Protein AF-E8V782-F1 (afdb_monomer_lite)

pLDDT: mean 74.5, std 18.82, range [35.88, 97.31]

Foldseek 3Di:
DDDDDDDDDPPPVVVVVVVVVVVVVVVVVVVVVCVVVPVVVVPVPVDDDDDPQAFPKFDPPDPVSLVVVVVVLLVFQFWKWWQFPVRDIFIFHFPDWDDDPGQQRTWTWGQGPDDDGDIDTDRSVGTPIMGRHTDRVVVDCDPVNVVVVVVVCVVVVDPDPDDDDDDDD

Radius of gyration: 27.81 Å; chains: 1; bounding box: 71×21×95 Å

Sequence (169 aa):
MPRRFISQAPGREALREKIKMATDQQEHLKIEQLEQQNPDEQEVAAGRERENLEGWIPALATDAEIREALEKAFDYRGDVTITLKSGNVIEGYIFDRRNGSSLADSYVRIIATKGAQGKTNVAYAEIAALAFTGRDTAAGRTFEAWVKKYFEKKAAGEKNIQIEPEKLD

Organism: Terriglobus saanensis (strain ATCC BAA-1853 / DSM 23119 / SP1PR4) (NCBI:txid401053)

Structure (mmCIF, N/CA/C/O backbone):
data_AF-E8V782-F1
#
_entry.id   AF-E8V782-F1
#
loop_
_atom_site.group_PDB
_atom_site.id
_atom_site.type_symbol
_atom_site.label_atom_id
_atom_site.label_alt_id
_atom_site.label_comp_id
_atom_site.label_asym_id
_atom_site.label_entity_id
_atom_site.label_seq_id
_atom_site.pdbx_PDB_ins_code
_atom_site.Cartn_x
_atom_site.Cartn_y
_atom_site.Cartn_z
_atom_site.occupancy
_atom_site.B_iso_or_equiv
_atom_site.auth_seq_id
_atom_site.auth_comp_id
_atom_site.auth_asym_id
_atom_site.auth_atom_id
_atom_site.pdbx_PDB_model_num
ATOM 1 N N . MET A 1 1 ? 54.316 -1.667 -76.927 1.00 40.78 1 MET A N 1
ATOM 2 C CA . MET A 1 1 ? 53.975 -0.533 -76.036 1.00 40.78 1 MET A CA 1
ATOM 3 C C . MET A 1 1 ? 53.114 -1.070 -74.890 1.00 40.78 1 MET A C 1
ATOM 5 O O . MET A 1 1 ? 52.119 -1.718 -75.196 1.00 40.78 1 MET A O 1
ATOM 9 N N . PRO A 1 2 ? 53.529 -0.950 -73.614 1.00 50.34 2 PRO A N 1
ATOM 10 C CA . PRO A 1 2 ? 53.040 -1.815 -72.536 1.00 50.34 2 PRO A CA 1
ATOM 11 C C . PRO A 1 2 ? 51.778 -1.295 -71.822 1.00 50.34 2 PRO A C 1
ATOM 13 O O . PRO A 1 2 ? 51.502 -0.097 -71.784 1.00 50.34 2 PRO A O 1
ATOM 16 N N . ARG A 1 3 ? 51.022 -2.245 -71.252 1.00 49.72 3 ARG A N 1
ATOM 17 C CA . ARG A 1 3 ? 49.782 -2.065 -70.477 1.00 49.72 3 ARG A CA 1
ATOM 18 C C . ARG A 1 3 ? 50.066 -1.380 -69.131 1.00 49.72 3 ARG A C 1
ATOM 20 O O . ARG A 1 3 ? 50.964 -1.802 -68.409 1.00 49.72 3 ARG A O 1
ATOM 27 N N . ARG A 1 4 ? 49.269 -0.365 -68.770 1.00 46.22 4 ARG A N 1
ATOM 28 C CA . ARG A 1 4 ? 49.272 0.246 -67.427 1.00 46.22 4 ARG A CA 1
ATOM 29 C C . ARG A 1 4 ? 48.618 -0.704 -66.419 1.00 46.22 4 ARG A C 1
ATOM 31 O O . ARG A 1 4 ? 47.445 -1.035 -66.561 1.00 46.22 4 ARG A O 1
ATOM 38 N N . PHE A 1 5 ? 49.377 -1.100 -65.401 1.00 48.84 5 PHE A N 1
ATOM 39 C CA . PHE A 1 5 ? 48.863 -1.720 -64.181 1.00 48.84 5 PHE A CA 1
ATOM 40 C C . PHE A 1 5 ? 48.179 -0.653 -63.317 1.00 48.84 5 PHE A C 1
ATOM 42 O O . PHE A 1 5 ? 48.773 0.382 -63.015 1.00 48.84 5 PHE A O 1
ATOM 49 N N . ILE A 1 6 ? 46.930 -0.901 -62.925 1.00 50.50 6 ILE A N 1
ATOM 50 C CA . ILE A 1 6 ? 46.199 -0.084 -61.955 1.00 50.50 6 ILE A CA 1
ATOM 51 C C . ILE A 1 6 ? 46.537 -0.654 -60.573 1.00 50.50 6 ILE A C 1
ATOM 53 O O . ILE A 1 6 ? 46.134 -1.766 -60.242 1.00 50.50 6 ILE A O 1
ATOM 57 N N . SER A 1 7 ? 47.334 0.083 -59.802 1.00 47.88 7 SER A N 1
ATOM 58 C CA . SER A 1 7 ? 47.697 -0.255 -58.423 1.00 47.88 7 SER A CA 1
ATOM 59 C C . SER A 1 7 ? 46.466 -0.142 -57.514 1.00 47.88 7 SER A C 1
ATOM 61 O O . SER A 1 7 ? 45.877 0.935 -57.403 1.00 47.88 7 SER A O 1
ATOM 63 N N . GLN A 1 8 ? 46.059 -1.247 -56.881 1.00 51.19 8 GLN A N 1
ATOM 64 C CA . GLN A 1 8 ? 45.105 -1.226 -55.769 1.00 51.19 8 GLN A CA 1
ATOM 65 C C . GLN A 1 8 ? 45.751 -0.497 -54.585 1.00 51.19 8 GLN A C 1
ATOM 67 O O . GLN A 1 8 ? 46.756 -0.950 -54.045 1.00 51.19 8 GLN A O 1
ATOM 72 N N . ALA A 1 9 ? 45.178 0.634 -54.173 1.00 46.91 9 ALA A N 1
ATOM 73 C CA . ALA A 1 9 ? 45.622 1.358 -52.988 1.00 46.91 9 ALA A CA 1
ATOM 74 C C . ALA A 1 9 ? 45.154 0.626 -51.708 1.00 46.91 9 ALA A C 1
ATOM 76 O O . ALA A 1 9 ? 43.946 0.576 -51.467 1.00 46.91 9 ALA A O 1
ATOM 77 N N . PRO A 1 10 ? 46.060 0.142 -50.834 1.00 52.69 10 PRO A N 1
ATOM 78 C CA . PRO A 1 10 ? 45.702 -0.603 -49.617 1.00 52.69 10 PRO A CA 1
ATOM 79 C C . PRO A 1 10 ? 45.153 0.283 -48.475 1.00 52.69 10 PRO A C 1
ATOM 81 O O . PRO A 1 10 ? 44.949 -0.176 -47.357 1.00 52.69 10 PRO A O 1
ATOM 84 N N . GLY A 1 11 ? 44.929 1.579 -48.717 1.00 56.47 11 GLY A N 1
ATOM 85 C CA . GLY A 1 11 ? 44.711 2.560 -47.647 1.00 56.47 11 GLY A CA 1
ATOM 86 C C . GLY A 1 11 ? 43.259 2.800 -47.227 1.00 56.47 11 GLY A C 1
ATOM 87 O O . GLY A 1 11 ? 43.026 3.272 -46.119 1.00 56.47 11 GLY A O 1
ATOM 88 N N . ARG A 1 12 ? 42.266 2.515 -48.079 1.00 58.94 12 ARG A N 1
ATOM 89 C CA . ARG A 1 12 ? 40.864 2.885 -47.784 1.00 58.94 12 ARG A CA 1
ATOM 90 C C . ARG A 1 12 ? 40.179 1.926 -46.817 1.00 58.94 12 ARG A C 1
ATOM 92 O O . ARG A 1 12 ? 39.363 2.363 -46.015 1.00 58.94 12 ARG A O 1
ATOM 99 N N . GLU A 1 13 ? 40.515 0.646 -46.888 1.00 60.38 13 GLU A N 1
ATOM 100 C CA . GLU A 1 13 ? 39.942 -0.386 -46.023 1.00 60.38 13 GLU A CA 1
ATOM 101 C C . GLU A 1 13 ? 40.569 -0.340 -44.627 1.00 60.38 13 GLU A C 1
ATOM 103 O O . GLU A 1 13 ? 39.850 -0.205 -43.641 1.00 60.38 13 GLU A O 1
ATOM 108 N N . ALA A 1 14 ? 41.900 -0.232 -44.558 1.00 64.94 14 ALA A N 1
ATOM 109 C CA . ALA A 1 14 ? 42.623 -0.019 -43.306 1.00 64.94 14 ALA A CA 1
ATOM 110 C C . ALA A 1 14 ? 42.207 1.279 -42.582 1.00 64.94 14 ALA A C 1
ATOM 112 O O . ALA A 1 14 ? 42.173 1.324 -41.356 1.00 64.94 14 ALA A O 1
ATOM 113 N N . LEU A 1 15 ? 41.870 2.348 -43.316 1.00 62.97 15 LEU A N 1
ATOM 114 C CA . LEU A 1 15 ? 41.361 3.588 -42.720 1.00 62.97 15 LEU A CA 1
ATOM 115 C C . LEU A 1 15 ? 39.933 3.427 -42.176 1.00 62.97 15 LEU A C 1
ATOM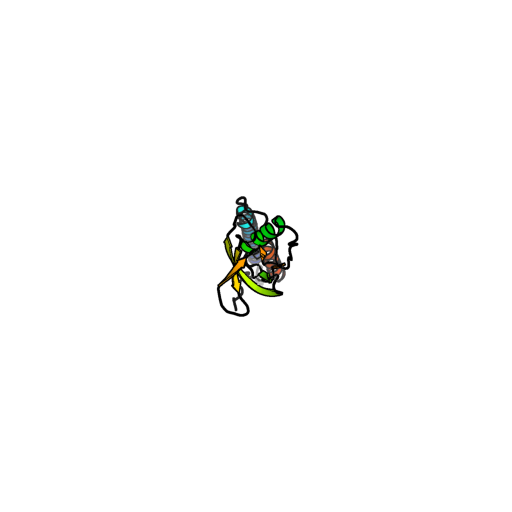 117 O O . LEU A 1 15 ? 39.637 3.937 -41.100 1.00 62.97 15 LEU A O 1
ATOM 121 N N . ARG A 1 16 ? 39.058 2.702 -42.884 1.00 66.06 16 ARG A N 1
ATOM 122 C CA . ARG A 1 16 ? 37.694 2.398 -42.414 1.00 66.06 16 ARG A CA 1
ATOM 123 C C . ARG A 1 16 ? 37.709 1.553 -41.147 1.00 66.06 16 ARG A C 1
ATOM 125 O O . ARG A 1 16 ? 36.934 1.819 -40.234 1.00 66.06 16 ARG A O 1
ATOM 132 N N . GLU A 1 17 ? 38.604 0.577 -41.084 1.00 67.19 17 GLU A N 1
ATOM 133 C CA . GLU A 1 17 ? 38.753 -0.292 -39.922 1.00 67.19 17 GLU A CA 1
ATOM 134 C C . GLU A 1 17 ? 39.321 0.467 -38.717 1.00 67.19 17 GLU A C 1
ATOM 136 O O . GLU A 1 17 ? 38.778 0.363 -37.621 1.00 67.19 17 GLU A O 1
ATOM 141 N N . LYS A 1 18 ? 40.308 1.349 -38.931 1.00 67.44 18 LYS A N 1
ATOM 142 C CA . LYS A 1 18 ? 40.817 2.256 -37.886 1.00 67.44 18 LYS A CA 1
ATOM 143 C C . LYS A 1 18 ? 39.750 3.206 -37.343 1.00 67.44 18 LYS A C 1
ATOM 145 O O . LYS A 1 18 ? 39.696 3.415 -36.137 1.00 67.44 18 LYS A O 1
ATOM 150 N N . ILE A 1 19 ? 38.901 3.766 -38.209 1.00 72.88 19 ILE A N 1
ATOM 151 C CA . ILE A 1 19 ? 37.791 4.635 -37.786 1.00 72.88 19 ILE A CA 1
ATOM 152 C C . ILE A 1 19 ? 36.781 3.834 -36.960 1.00 72.88 19 ILE A C 1
ATOM 154 O O . ILE A 1 19 ? 36.393 4.286 -35.891 1.00 72.88 19 ILE A O 1
ATOM 158 N N . LYS A 1 20 ? 36.410 2.627 -37.408 1.00 68.00 20 LYS A N 1
ATOM 159 C CA . LYS A 1 20 ? 35.483 1.755 -36.676 1.00 68.00 20 LYS A CA 1
ATOM 160 C C . LYS A 1 20 ? 36.026 1.377 -35.293 1.00 68.00 20 LYS A C 1
ATOM 162 O O . LYS A 1 20 ? 35.316 1.539 -34.311 1.00 68.00 20 LYS A O 1
ATOM 167 N N . MET A 1 21 ? 37.286 0.943 -35.210 1.00 69.06 21 MET A N 1
ATOM 168 C CA . MET A 1 21 ? 37.928 0.606 -33.933 1.00 69.06 21 MET A CA 1
ATOM 169 C C . MET A 1 21 ? 38.001 1.810 -32.987 1.00 69.06 21 MET A C 1
ATOM 171 O O . MET A 1 21 ? 37.778 1.654 -31.791 1.00 69.06 21 MET A O 1
ATOM 175 N N . ALA A 1 22 ? 38.274 3.009 -33.511 1.00 69.81 22 ALA A N 1
ATOM 176 C CA . ALA A 1 22 ? 38.286 4.229 -32.710 1.00 69.81 22 ALA A CA 1
ATOM 177 C C . ALA A 1 22 ? 36.889 4.579 -32.170 1.00 69.81 22 ALA A C 1
ATOM 179 O O . ALA A 1 22 ? 36.774 4.957 -31.009 1.00 69.81 22 ALA A O 1
ATOM 180 N N . THR A 1 23 ? 35.829 4.408 -32.969 1.00 67.50 23 THR A N 1
ATOM 181 C CA . THR A 1 23 ? 34.441 4.616 -32.525 1.00 67.50 23 THR A CA 1
ATOM 182 C C . THR A 1 23 ? 34.019 3.576 -31.486 1.00 67.50 23 THR A C 1
ATOM 184 O O . THR A 1 23 ? 33.515 3.960 -30.437 1.00 67.50 23 THR A O 1
ATOM 187 N N . ASP A 1 24 ? 34.310 2.291 -31.710 1.00 69.06 24 ASP A N 1
ATOM 188 C CA . ASP A 1 24 ? 34.006 1.213 -30.757 1.00 69.06 24 ASP A CA 1
ATOM 189 C C . ASP A 1 24 ? 34.730 1.430 -29.410 1.00 69.06 24 ASP A C 1
ATOM 191 O O . ASP A 1 24 ? 34.147 1.220 -28.345 1.00 69.06 24 ASP A O 1
ATOM 195 N N . GLN A 1 25 ? 35.986 1.898 -29.439 1.00 66.44 25 GLN A N 1
ATOM 196 C CA . GLN A 1 25 ? 36.742 2.250 -28.231 1.00 66.44 25 GLN A CA 1
ATOM 197 C C . GLN A 1 25 ? 36.185 3.493 -27.531 1.00 66.44 25 GLN A C 1
ATOM 199 O O . GLN A 1 25 ? 36.052 3.493 -26.310 1.00 66.44 25 GLN A O 1
ATOM 204 N N . GLN A 1 26 ? 35.842 4.546 -28.278 1.00 66.69 26 GLN A N 1
ATOM 205 C CA . GLN A 1 26 ? 35.231 5.752 -27.712 1.00 66.69 26 GLN A CA 1
ATOM 206 C C . GLN A 1 26 ? 33.877 5.453 -27.060 1.00 66.69 26 GLN A C 1
ATOM 208 O O . GLN A 1 26 ? 33.592 5.987 -25.991 1.00 66.69 26 GLN A O 1
ATOM 213 N N . GLU A 1 27 ? 33.061 4.592 -27.668 1.00 62.72 27 GLU A N 1
ATOM 214 C CA . GLU A 1 27 ? 31.779 4.154 -27.112 1.00 62.72 27 GLU A CA 1
ATOM 215 C C . GLU A 1 27 ? 31.960 3.285 -25.866 1.00 62.72 27 GLU A C 1
ATOM 217 O O . GLU A 1 27 ? 31.267 3.507 -24.877 1.00 62.72 27 GLU A O 1
ATOM 222 N N . HIS A 1 28 ? 32.914 2.350 -25.866 1.00 66.44 28 HIS A N 1
ATOM 223 C CA . HIS A 1 28 ? 33.215 1.529 -24.690 1.00 66.44 28 HIS A CA 1
ATOM 224 C C . HIS A 1 28 ? 33.657 2.382 -23.497 1.00 66.44 28 HIS A C 1
ATOM 226 O O . 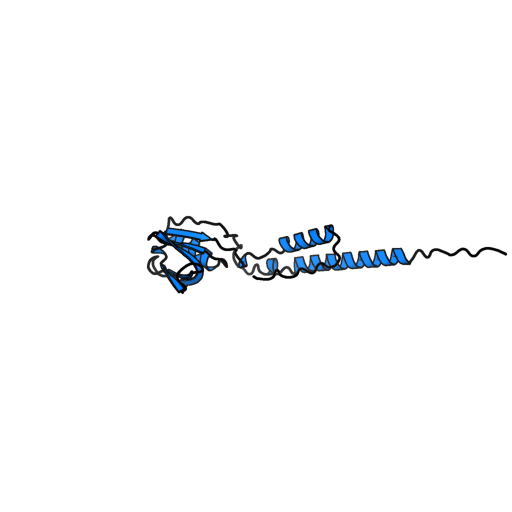HIS A 1 28 ? 33.092 2.251 -22.417 1.00 66.44 28 HIS A O 1
ATOM 232 N N . LEU A 1 29 ? 34.574 3.328 -23.716 1.00 69.44 29 LEU A N 1
ATOM 233 C CA . LEU A 1 29 ? 35.022 4.263 -22.680 1.00 69.44 29 LEU A CA 1
ATOM 234 C C . LEU A 1 29 ? 33.883 5.164 -22.189 1.00 69.44 29 LEU A C 1
ATOM 236 O O . LEU A 1 29 ? 33.825 5.508 -21.013 1.00 69.44 29 LEU A O 1
ATOM 240 N N . LYS A 1 30 ? 32.958 5.549 -23.078 1.00 65.94 30 LYS A N 1
ATOM 241 C CA . LYS A 1 30 ? 31.764 6.318 -22.711 1.00 65.94 30 LYS A CA 1
ATOM 242 C C . LYS A 1 30 ? 30.814 5.491 -21.843 1.00 65.94 30 LYS A C 1
ATOM 244 O O . LYS A 1 30 ? 30.236 6.049 -20.919 1.00 65.94 30 LYS A O 1
ATOM 249 N N . ILE A 1 31 ? 30.658 4.197 -22.127 1.00 64.00 31 ILE A N 1
ATOM 250 C CA . ILE A 1 31 ? 29.844 3.269 -21.329 1.00 64.00 31 ILE A CA 1
ATOM 251 C C . ILE A 1 31 ? 30.490 3.034 -19.965 1.00 64.00 31 ILE A C 1
ATOM 253 O O . ILE A 1 31 ? 29.802 3.209 -18.974 1.00 64.00 31 ILE A O 1
ATOM 257 N N . GLU A 1 32 ? 31.793 2.753 -19.891 1.00 64.38 32 GLU A N 1
ATOM 258 C CA . GLU A 1 32 ? 32.511 2.626 -18.611 1.00 64.38 32 GLU A CA 1
ATOM 259 C C . GLU A 1 32 ? 32.430 3.920 -17.788 1.00 64.38 32 GLU A C 1
ATOM 261 O O . GLU A 1 32 ? 32.243 3.895 -16.574 1.00 64.38 32 GLU A O 1
ATOM 266 N N . GLN A 1 33 ? 32.521 5.080 -18.447 1.00 65.75 33 GLN A N 1
ATOM 267 C CA . GLN A 1 33 ? 32.333 6.369 -17.791 1.00 65.75 33 GLN A CA 1
ATOM 268 C C . GLN A 1 33 ? 30.890 6.548 -17.290 1.00 65.75 33 GLN A C 1
ATOM 270 O O . GLN A 1 33 ? 30.703 7.113 -16.219 1.00 65.75 33 GLN A O 1
ATOM 275 N N . LEU A 1 34 ? 29.880 6.088 -18.036 1.00 59.03 34 LEU A N 1
ATOM 276 C CA . LEU A 1 34 ? 28.472 6.119 -17.621 1.00 59.03 34 LEU A CA 1
ATOM 277 C C . LEU A 1 34 ? 28.164 5.097 -16.518 1.00 59.03 34 LEU A C 1
ATOM 279 O O . LEU A 1 34 ? 27.345 5.403 -15.663 1.00 59.03 34 LEU A O 1
ATOM 283 N N . GLU A 1 35 ? 28.830 3.939 -16.498 1.00 58.50 35 GLU A N 1
ATOM 284 C CA . GLU A 1 35 ? 28.808 2.976 -15.389 1.00 58.50 35 GLU A CA 1
ATOM 285 C C . GLU A 1 35 ? 29.384 3.616 -14.122 1.00 58.50 35 GLU A C 1
ATOM 287 O O . GLU A 1 35 ? 28.731 3.631 -13.087 1.00 58.50 35 GLU A O 1
ATOM 292 N N . GLN A 1 36 ? 30.548 4.264 -14.217 1.00 57.62 36 GLN A N 1
ATOM 293 C CA . GLN A 1 36 ? 31.159 4.992 -13.094 1.00 57.62 36 GLN A CA 1
ATOM 294 C C . GLN A 1 36 ? 30.355 6.231 -12.656 1.00 57.62 36 GLN A C 1
ATOM 296 O O . GLN A 1 36 ? 30.481 6.700 -11.523 1.00 57.62 36 GLN A O 1
ATOM 301 N N . GLN A 1 37 ? 29.556 6.799 -13.562 1.00 52.97 37 GLN A N 1
ATOM 302 C CA . GLN A 1 37 ? 28.659 7.930 -13.310 1.00 52.97 37 GLN A CA 1
ATOM 303 C C . GLN A 1 37 ? 27.210 7.489 -13.095 1.00 52.97 37 GLN A C 1
ATOM 305 O O . GLN A 1 37 ? 26.323 8.342 -13.129 1.00 52.97 37 GLN A O 1
ATOM 310 N N . ASN A 1 38 ? 26.958 6.189 -12.905 1.00 54.12 38 ASN A N 1
ATOM 311 C CA . ASN A 1 38 ? 25.610 5.664 -12.805 1.00 54.12 38 ASN A CA 1
ATOM 312 C C . ASN A 1 38 ? 24.897 6.333 -11.618 1.00 54.12 38 ASN A C 1
ATOM 314 O O . ASN A 1 38 ? 25.313 6.143 -10.470 1.00 54.12 38 ASN A O 1
ATOM 318 N N . PRO A 1 39 ? 23.835 7.122 -11.863 1.00 47.97 39 PRO A N 1
ATOM 319 C CA . PRO A 1 39 ? 23.088 7.769 -10.799 1.00 47.97 39 PRO A CA 1
ATOM 320 C C . PRO A 1 39 ? 22.484 6.746 -9.841 1.00 47.97 39 PRO A C 1
ATOM 322 O O . PRO A 1 39 ? 22.356 7.065 -8.674 1.00 47.97 39 PRO A O 1
ATOM 325 N N . ASP A 1 40 ? 22.190 5.517 -10.284 1.00 47.69 40 ASP A N 1
ATOM 326 C CA . ASP A 1 40 ? 21.678 4.457 -9.405 1.00 47.69 40 ASP A CA 1
ATOM 327 C C . ASP A 1 40 ? 22.733 4.007 -8.371 1.00 47.69 40 ASP A C 1
ATOM 329 O O . ASP A 1 40 ? 22.379 3.653 -7.248 1.00 47.69 40 ASP A O 1
ATOM 333 N N . GLU A 1 41 ? 24.031 4.066 -8.708 1.00 51.22 41 GLU A N 1
ATOM 334 C CA . GLU A 1 41 ? 25.129 3.835 -7.754 1.00 51.22 41 GLU A CA 1
ATOM 335 C C . GLU A 1 41 ? 25.475 5.097 -6.952 1.00 51.22 41 GLU A C 1
ATOM 337 O O . GLU A 1 41 ? 25.892 5.006 -5.802 1.00 51.22 41 GLU A O 1
ATOM 342 N N . GLN A 1 42 ? 25.303 6.293 -7.523 1.00 43.41 42 GLN A N 1
ATOM 343 C CA . GLN A 1 42 ? 25.563 7.559 -6.823 1.00 43.41 42 GLN A CA 1
ATOM 344 C C . GLN A 1 42 ? 24.385 8.012 -5.933 1.00 43.41 42 GLN A C 1
ATOM 346 O O . GLN A 1 42 ? 24.584 8.800 -5.009 1.00 43.41 42 GLN A O 1
ATOM 351 N N . GLU A 1 43 ? 23.183 7.463 -6.136 1.00 41.28 43 GLU A N 1
ATOM 352 C CA . GLU A 1 43 ? 21.992 7.598 -5.287 1.00 41.28 43 GLU A CA 1
ATOM 353 C C . GLU A 1 43 ? 21.927 6.540 -4.165 1.00 41.28 43 GLU A C 1
ATOM 355 O O . GLU A 1 43 ? 20.869 6.348 -3.564 1.00 41.28 43 GLU A O 1
ATOM 360 N N . VAL A 1 44 ? 23.044 5.933 -3.734 1.00 40.69 44 VAL A N 1
ATOM 361 C CA . VAL A 1 44 ? 23.130 5.408 -2.349 1.00 40.69 44 VAL A CA 1
ATOM 362 C C . VAL A 1 44 ? 23.295 6.553 -1.343 1.00 40.69 44 VAL A C 1
ATOM 364 O O . VAL A 1 44 ? 24.198 6.595 -0.509 1.00 40.69 44 VAL A O 1
ATOM 367 N N . ALA A 1 45 ? 22.376 7.512 -1.389 1.00 35.88 45 ALA A N 1
ATOM 368 C CA . ALA A 1 45 ? 22.219 8.538 -0.373 1.00 35.88 45 ALA A CA 1
ATOM 369 C C . ALA A 1 45 ? 21.504 7.949 0.851 1.00 35.88 45 ALA A C 1
ATOM 371 O O . ALA A 1 45 ? 20.380 8.340 1.123 1.00 35.88 45 ALA A O 1
ATOM 372 N N . ALA A 1 46 ? 22.097 6.979 1.562 1.00 39.97 46 ALA A N 1
ATOM 373 C CA . ALA A 1 46 ? 21.541 6.385 2.794 1.00 39.97 46 ALA A CA 1
ATOM 374 C C . ALA A 1 46 ? 20.014 6.088 2.754 1.00 39.97 46 ALA A C 1
ATOM 376 O O . ALA A 1 46 ? 19.329 6.135 3.776 1.00 39.97 46 ALA A O 1
ATOM 377 N N . GLY A 1 47 ? 19.474 5.819 1.563 1.00 39.19 47 GLY A N 1
ATOM 378 C CA . GLY A 1 47 ? 18.093 5.441 1.313 1.00 39.19 47 GLY A CA 1
ATOM 379 C C . GLY A 1 47 ? 18.066 3.930 1.183 1.00 39.19 47 GLY A C 1
ATOM 380 O O . GLY A 1 47 ? 18.881 3.374 0.455 1.00 39.19 47 GLY A O 1
ATOM 381 N N . ARG A 1 48 ? 17.195 3.282 1.960 1.00 45.31 48 ARG A N 1
ATOM 382 C CA . ARG A 1 48 ? 17.037 1.822 2.071 1.00 45.31 48 ARG A CA 1
ATOM 383 C C . ARG A 1 48 ? 17.177 1.093 0.728 1.00 45.31 48 ARG A C 1
ATOM 385 O O . ARG A 1 48 ? 16.710 1.598 -0.290 1.00 45.31 48 ARG A O 1
ATOM 392 N N . GLU A 1 49 ? 17.726 -0.126 0.766 1.00 52.28 49 GLU A N 1
ATOM 393 C CA . GLU A 1 49 ? 17.618 -1.085 -0.341 1.00 52.28 49 GLU A CA 1
ATOM 394 C C . GLU A 1 49 ? 16.180 -1.097 -0.886 1.00 52.28 49 GLU A C 1
ATOM 396 O O . GLU A 1 49 ? 15.214 -1.198 -0.123 1.00 52.28 49 GLU A O 1
ATOM 401 N N . ARG A 1 50 ? 16.032 -0.928 -2.205 1.00 56.66 50 ARG A N 1
ATOM 402 C CA . ARG A 1 50 ? 14.724 -0.918 -2.868 1.00 56.66 50 ARG A CA 1
ATOM 403 C C . ARG A 1 50 ? 14.207 -2.359 -2.951 1.00 56.66 50 ARG A C 1
ATOM 405 O O . ARG A 1 50 ? 14.645 -3.128 -3.800 1.00 56.66 50 ARG A O 1
ATOM 412 N N . GLU A 1 51 ? 13.298 -2.732 -2.052 1.00 69.12 51 GLU A N 1
ATOM 413 C CA . GLU A 1 51 ? 12.600 -4.024 -2.091 1.00 69.12 51 GLU A CA 1
ATOM 414 C C . GLU A 1 51 ? 11.588 -4.044 -3.256 1.00 69.12 51 GLU A C 1
ATOM 416 O O . GLU A 1 51 ? 10.788 -3.121 -3.398 1.00 69.12 51 GLU A O 1
ATOM 421 N N . ASN A 1 52 ? 11.586 -5.095 -4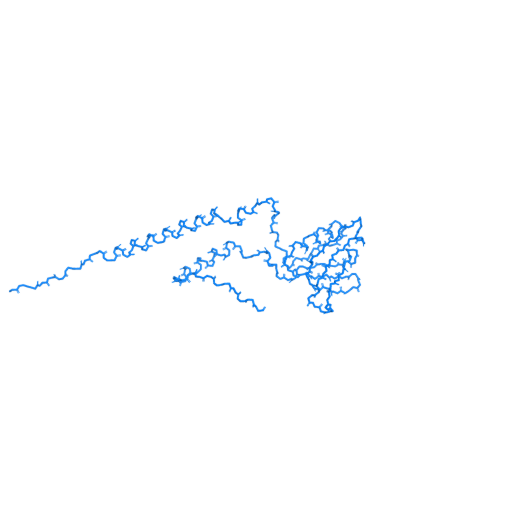.088 1.00 78.44 52 ASN A N 1
ATOM 422 C CA . ASN A 1 52 ? 10.530 -5.295 -5.086 1.00 78.44 52 ASN A CA 1
ATOM 423 C C . ASN A 1 52 ? 9.273 -5.845 -4.398 1.00 78.44 52 ASN A C 1
ATOM 425 O O . ASN A 1 52 ? 9.216 -7.031 -4.069 1.00 78.44 52 ASN A O 1
ATOM 429 N N . LEU A 1 53 ? 8.287 -4.976 -4.169 1.00 83.88 53 LEU A N 1
ATOM 430 C CA . LEU A 1 53 ? 7.064 -5.315 -3.437 1.00 83.88 53 LEU A CA 1
ATOM 431 C C . LEU A 1 53 ? 5.904 -5.739 -4.345 1.00 83.88 53 LEU A C 1
ATOM 433 O O . LEU A 1 53 ? 4.892 -6.198 -3.829 1.00 83.88 53 LEU A O 1
ATOM 437 N N . GLU A 1 54 ? 6.011 -5.612 -5.671 1.00 84.69 54 GLU A N 1
ATOM 438 C CA . GLU A 1 54 ? 4.937 -6.026 -6.584 1.00 84.69 54 GLU A CA 1
ATOM 439 C C . GLU A 1 54 ? 4.601 -7.517 -6.404 1.00 84.69 54 GLU A C 1
ATOM 441 O O . GLU A 1 54 ? 5.468 -8.390 -6.451 1.00 84.69 54 GLU A O 1
ATOM 446 N N . GLY A 1 55 ? 3.322 -7.810 -6.166 1.00 86.31 55 GLY A N 1
ATOM 447 C CA . GLY A 1 55 ? 2.808 -9.150 -5.881 1.00 86.31 55 GLY A CA 1
ATOM 448 C C . GLY A 1 55 ? 2.984 -9.619 -4.433 1.00 86.31 55 GLY A C 1
ATOM 449 O O . GLY A 1 55 ? 2.515 -10.708 -4.093 1.00 86.31 55 GLY A O 1
ATOM 450 N N . TRP A 1 56 ? 3.621 -8.834 -3.562 1.00 90.31 56 TRP A N 1
ATOM 451 C CA . TRP A 1 56 ? 3.782 -9.193 -2.156 1.00 90.31 56 TRP A CA 1
ATOM 452 C C . TRP A 1 56 ? 2.466 -9.056 -1.378 1.00 90.31 56 TRP A C 1
ATOM 454 O O . TRP A 1 56 ? 1.685 -8.121 -1.571 1.00 90.31 56 TRP A O 1
ATOM 464 N N . ILE A 1 57 ? 2.232 -10.004 -0.468 1.00 92.81 57 ILE A N 1
ATOM 465 C CA . ILE A 1 57 ? 1.097 -10.026 0.458 1.00 92.81 57 ILE A CA 1
ATOM 466 C C . ILE A 1 57 ? 1.674 -10.192 1.874 1.00 92.81 57 ILE A C 1
ATOM 468 O O . ILE A 1 57 ? 2.036 -11.312 2.248 1.00 92.81 57 ILE A O 1
ATOM 472 N N . PRO A 1 58 ? 1.835 -9.104 2.651 1.00 91.75 58 PRO A N 1
ATOM 473 C CA . PRO A 1 58 ? 2.378 -9.167 4.005 1.00 91.75 58 PRO A CA 1
ATOM 474 C C . PRO A 1 58 ? 1.484 -9.954 4.969 1.00 91.75 58 PRO A C 1
ATOM 476 O O . PRO A 1 58 ? 0.255 -9.932 4.875 1.00 91.75 58 PRO A O 1
ATOM 479 N N . ALA A 1 59 ? 2.109 -10.585 5.966 1.00 88.00 59 ALA A N 1
ATOM 480 C CA . ALA A 1 59 ? 1.398 -11.039 7.154 1.00 88.00 59 ALA A CA 1
ATOM 481 C C . ALA A 1 59 ? 0.982 -9.818 7.990 1.00 88.00 59 ALA A C 1
ATOM 483 O O . ALA A 1 59 ? 1.790 -8.927 8.225 1.00 88.00 59 ALA A O 1
ATOM 484 N N . LEU A 1 60 ? -0.275 -9.775 8.434 1.00 93.06 60 LEU A N 1
ATOM 485 C CA . LEU A 1 60 ? -0.831 -8.688 9.250 1.00 93.06 60 LEU A CA 1
ATOM 486 C C . LEU A 1 60 ? -1.308 -9.223 10.612 1.00 93.06 60 LEU A C 1
ATOM 488 O O . LEU A 1 60 ? -2.434 -8.954 11.033 1.00 93.06 60 LEU A O 1
ATOM 492 N N . ALA A 1 61 ? -0.494 -10.053 11.273 1.00 86.06 61 ALA A N 1
ATOM 493 C CA . ALA A 1 61 ? -0.886 -10.741 12.506 1.00 86.06 61 ALA A CA 1
ATOM 494 C C . ALA A 1 61 ? -0.705 -9.866 13.756 1.00 86.06 61 ALA A C 1
ATOM 496 O O . ALA A 1 61 ? -1.425 -10.036 14.743 1.00 86.06 61 ALA A O 1
ATOM 497 N N . THR A 1 62 ? 0.238 -8.927 13.716 1.00 92.12 62 THR A N 1
ATOM 498 C CA . THR A 1 62 ? 0.569 -8.035 14.827 1.00 92.12 62 THR A CA 1
ATOM 499 C C . THR A 1 62 ? 0.497 -6.562 14.439 1.00 92.12 62 THR A C 1
ATOM 501 O O . THR A 1 62 ? 0.682 -6.163 13.290 1.00 92.12 62 THR A O 1
ATOM 504 N N . ASP A 1 63 ? 0.306 -5.722 15.451 1.00 91.12 63 ASP A N 1
ATOM 505 C CA . ASP A 1 63 ? 0.338 -4.263 15.352 1.00 91.12 63 ASP A CA 1
ATOM 506 C C . ASP A 1 63 ? 1.620 -3.693 14.729 1.00 91.12 63 ASP A C 1
ATOM 508 O O . ASP A 1 63 ? 1.590 -2.610 14.136 1.00 91.12 63 ASP A O 1
ATOM 512 N N . ALA A 1 64 ? 2.750 -4.379 14.915 1.00 91.19 64 ALA A N 1
ATOM 513 C CA . ALA A 1 64 ? 4.035 -3.980 14.357 1.00 91.19 64 ALA A CA 1
ATOM 514 C C . ALA A 1 64 ? 4.096 -4.287 12.856 1.00 91.19 64 ALA A C 1
ATOM 516 O O . ALA A 1 64 ? 4.428 -3.400 12.073 1.00 91.19 64 ALA A O 1
ATOM 517 N N . GLU A 1 65 ? 3.688 -5.494 12.458 1.00 92.06 65 GLU A N 1
ATOM 518 C CA . GLU A 1 65 ? 3.643 -5.910 11.051 1.00 92.06 65 GLU A CA 1
ATOM 519 C C . GLU A 1 65 ? 2.671 -5.052 10.237 1.00 92.06 65 GLU A C 1
ATOM 521 O O . GLU A 1 65 ? 3.000 -4.639 9.129 1.00 92.06 65 GLU A O 1
ATOM 526 N N . ILE A 1 66 ? 1.506 -4.703 10.801 1.00 94.00 66 ILE A N 1
ATOM 527 C CA . ILE A 1 66 ? 0.545 -3.803 10.143 1.00 94.00 66 ILE A CA 1
ATOM 528 C C . ILE A 1 66 ? 1.186 -2.448 9.840 1.00 94.00 66 ILE A C 1
ATOM 530 O O . ILE A 1 66 ? 1.050 -1.928 8.732 1.00 94.00 66 ILE A O 1
ATOM 534 N N . ARG A 1 67 ? 1.898 -1.872 10.814 1.00 94.06 67 ARG A N 1
ATOM 535 C CA . ARG A 1 67 ? 2.575 -0.584 10.630 1.00 94.06 67 ARG A CA 1
ATOM 536 C C . ARG A 1 67 ? 3.690 -0.685 9.603 1.00 94.06 67 ARG A C 1
ATOM 538 O O . ARG A 1 67 ? 3.771 0.182 8.746 1.00 94.06 67 ARG A O 1
ATOM 545 N N . GLU A 1 68 ? 4.517 -1.724 9.666 1.00 92.81 68 GLU A N 1
ATOM 546 C CA . GLU A 1 68 ? 5.606 -1.923 8.705 1.00 92.81 68 GLU A CA 1
ATOM 547 C C . GLU A 1 68 ? 5.076 -2.069 7.274 1.00 92.81 68 GLU A C 1
ATOM 549 O O . GLU A 1 68 ? 5.553 -1.398 6.358 1.00 92.81 68 GLU A O 1
ATOM 554 N N . ALA A 1 69 ? 4.056 -2.906 7.091 1.00 93.88 69 ALA A N 1
ATOM 555 C CA . ALA A 1 69 ? 3.445 -3.157 5.797 1.00 93.88 69 ALA A CA 1
ATOM 556 C C . ALA A 1 69 ? 2.833 -1.886 5.189 1.00 93.88 69 ALA A C 1
ATOM 558 O O . ALA A 1 69 ? 3.008 -1.630 3.999 1.00 93.88 69 ALA A O 1
ATOM 559 N N . LEU A 1 70 ? 2.155 -1.062 5.995 1.00 94.19 70 LEU A N 1
ATOM 560 C CA . LEU A 1 70 ? 1.570 0.202 5.533 1.00 94.19 70 LEU A CA 1
ATOM 561 C C . LEU A 1 70 ? 2.616 1.288 5.288 1.00 94.19 70 LEU A C 1
ATOM 563 O O . LEU A 1 70 ? 2.448 2.112 4.389 1.00 94.19 70 LEU A O 1
ATOM 567 N N . GLU A 1 71 ? 3.725 1.247 6.019 1.00 92.69 71 GLU A N 1
ATOM 568 C CA . GLU A 1 71 ? 4.865 2.115 5.757 1.00 92.69 71 GLU A CA 1
ATOM 569 C C . GLU A 1 71 ? 5.472 1.801 4.389 1.00 92.69 71 GLU A C 1
ATOM 571 O O . GLU A 1 71 ? 5.690 2.723 3.604 1.00 92.69 71 GLU A O 1
ATOM 576 N N . LYS A 1 72 ? 5.642 0.512 4.070 1.00 92.56 72 LYS A N 1
ATOM 577 C CA . LYS A 1 72 ? 6.057 0.040 2.742 1.00 92.56 72 LYS A CA 1
ATOM 578 C C . LYS A 1 72 ? 5.033 0.392 1.657 1.00 92.56 72 LYS A C 1
ATOM 580 O O . LYS A 1 72 ? 5.410 0.839 0.580 1.00 92.56 72 LYS A O 1
ATOM 585 N N . ALA A 1 73 ? 3.740 0.255 1.946 1.00 93.00 73 ALA A N 1
ATOM 586 C CA . ALA A 1 73 ? 2.661 0.586 1.012 1.00 93.00 73 ALA A CA 1
ATOM 587 C C . ALA A 1 73 ? 2.573 2.079 0.673 1.00 93.00 73 ALA A C 1
ATOM 589 O O . ALA A 1 73 ? 2.135 2.431 -0.415 1.00 93.00 73 ALA A O 1
ATOM 590 N N . PHE A 1 74 ? 2.988 2.960 1.584 1.00 92.00 74 PHE A N 1
ATOM 591 C CA . PHE A 1 74 ? 3.069 4.395 1.314 1.00 92.00 74 PHE A CA 1
ATOM 592 C C . PHE A 1 74 ? 4.238 4.754 0.383 1.00 92.00 74 PHE A C 1
ATOM 594 O O . PHE A 1 74 ? 4.104 5.641 -0.459 1.00 92.00 74 PHE A O 1
ATOM 601 N N . ASP A 1 75 ? 5.377 4.072 0.527 1.00 88.38 75 ASP A N 1
ATOM 602 C CA . ASP A 1 75 ? 6.549 4.297 -0.328 1.00 88.38 75 ASP A CA 1
ATOM 603 C C . ASP A 1 75 ? 6.371 3.679 -1.731 1.00 88.38 75 ASP A C 1
ATOM 605 O O . ASP A 1 75 ? 7.007 4.112 -2.695 1.00 88.38 75 ASP A O 1
ATOM 609 N N . TYR A 1 76 ? 5.454 2.719 -1.858 1.00 89.50 76 TYR A N 1
ATOM 610 C CA . TYR A 1 76 ? 5.103 2.042 -3.099 1.00 89.50 76 TYR A CA 1
ATOM 611 C C . TYR A 1 76 ? 4.454 2.978 -4.128 1.00 89.50 76 TYR A C 1
ATOM 613 O O . TYR A 1 76 ? 3.467 3.662 -3.846 1.00 89.50 76 TYR A O 1
ATOM 621 N N . ARG A 1 77 ? 4.975 2.999 -5.362 1.00 87.56 77 ARG A N 1
ATOM 622 C CA . ARG A 1 77 ? 4.443 3.832 -6.460 1.00 87.56 77 ARG A CA 1
ATOM 623 C C . ARG A 1 77 ? 3.643 3.006 -7.463 1.00 87.56 77 ARG A C 1
ATOM 625 O O . ARG A 1 77 ? 3.786 3.173 -8.678 1.00 87.56 77 ARG A O 1
ATOM 632 N N . GLY A 1 78 ? 2.794 2.139 -6.924 1.00 89.94 78 GLY A N 1
ATOM 633 C CA . GLY A 1 78 ? 1.772 1.376 -7.631 1.00 89.94 78 GLY A CA 1
ATOM 634 C C . GLY A 1 78 ? 0.475 1.312 -6.819 1.00 89.94 78 GLY A C 1
ATOM 635 O O . GLY A 1 78 ? 0.404 1.802 -5.691 1.00 89.94 78 GLY A O 1
ATOM 636 N N . ASP A 1 79 ? -0.559 0.703 -7.395 1.00 93.81 79 ASP A N 1
ATOM 637 C CA . ASP A 1 79 ? -1.815 0.459 -6.684 1.00 93.81 79 ASP A CA 1
ATOM 638 C C . ASP A 1 79 ? -1.664 -0.662 -5.654 1.00 93.81 79 ASP A C 1
ATOM 640 O O . ASP A 1 79 ? -1.027 -1.691 -5.898 1.00 93.81 79 ASP A O 1
ATOM 644 N N . VAL A 1 80 ? -2.325 -0.496 -4.517 1.00 95.25 80 VAL A N 1
ATOM 645 C CA . VAL A 1 80 ? -2.485 -1.543 -3.513 1.00 95.25 80 VAL A CA 1
ATOM 646 C C . VAL A 1 80 ? -3.938 -1.987 -3.450 1.00 95.25 80 VAL A C 1
ATOM 648 O O . VAL A 1 80 ? -4.861 -1.225 -3.742 1.00 95.25 80 VAL A O 1
ATOM 651 N N . THR A 1 81 ? -4.148 -3.223 -3.023 1.00 95.75 81 THR A N 1
ATOM 652 C CA . THR A 1 81 ? -5.462 -3.767 -2.699 1.00 95.75 81 THR A CA 1
ATOM 653 C C . THR A 1 81 ? -5.564 -3.940 -1.191 1.00 95.75 81 THR A C 1
ATOM 655 O O . THR A 1 81 ? -4.804 -4.701 -0.592 1.00 95.75 81 THR A O 1
ATOM 658 N N . ILE A 1 82 ? -6.511 -3.241 -0.572 1.00 95.62 82 ILE A N 1
ATOM 659 C CA . ILE A 1 82 ? -6.832 -3.342 0.851 1.00 95.62 82 ILE A CA 1
ATOM 660 C C . ILE A 1 82 ? -8.163 -4.065 1.011 1.00 95.62 82 ILE A C 1
ATOM 662 O O . ILE A 1 82 ? -9.187 -3.622 0.494 1.00 95.62 82 ILE A O 1
ATOM 666 N N . THR A 1 83 ? -8.168 -5.133 1.800 1.00 96.06 83 THR A N 1
ATOM 667 C CA . THR A 1 83 ? -9.396 -5.781 2.267 1.00 96.06 83 THR A CA 1
ATOM 668 C C . THR A 1 83 ? -9.682 -5.315 3.683 1.00 96.06 83 THR A C 1
ATOM 670 O O . THR A 1 83 ? -8.854 -5.480 4.580 1.00 96.06 83 THR A O 1
ATOM 673 N N . LEU A 1 84 ? -10.864 -4.749 3.899 1.00 95.94 84 LEU A N 1
ATOM 674 C CA . LEU A 1 84 ? -11.344 -4.345 5.213 1.00 95.94 84 LEU A CA 1
ATOM 675 C C . LEU A 1 84 ? -11.913 -5.542 5.979 1.00 95.94 84 LEU A C 1
ATOM 677 O O . LEU A 1 84 ? -12.416 -6.499 5.393 1.00 95.94 84 LEU A O 1
ATOM 681 N N . LYS A 1 85 ? -11.930 -5.456 7.308 1.00 95.88 85 LYS A N 1
ATOM 682 C CA . LYS A 1 85 ? -12.572 -6.432 8.207 1.00 95.88 85 LYS A CA 1
ATOM 683 C C . LYS A 1 85 ? -14.074 -6.572 7.963 1.00 95.88 85 LYS A C 1
ATOM 685 O O . LYS A 1 85 ? -14.645 -7.605 8.291 1.00 95.88 85 LYS A O 1
ATOM 690 N N . SER A 1 86 ? -14.706 -5.561 7.366 1.00 94.75 86 SER A N 1
ATOM 691 C CA . SER A 1 86 ? -16.094 -5.636 6.897 1.00 94.75 86 SER A CA 1
ATOM 692 C C . SER A 1 86 ? -16.275 -6.511 5.649 1.00 94.75 86 SER A C 1
ATOM 694 O O . SER A 1 86 ? -17.408 -6.803 5.281 1.00 94.75 86 SER A O 1
ATOM 696 N N . GLY A 1 87 ? -15.185 -6.915 4.988 1.00 93.88 87 GLY A N 1
ATOM 697 C CA . GLY A 1 87 ? -15.180 -7.637 3.715 1.00 93.88 87 GLY A CA 1
ATOM 698 C C . GLY A 1 87 ? -15.098 -6.732 2.482 1.00 93.88 87 GLY A C 1
ATOM 699 O O . GLY A 1 87 ? -14.912 -7.233 1.376 1.00 93.88 87 GLY A O 1
ATOM 700 N N . ASN A 1 88 ? -15.200 -5.410 2.647 1.00 93.06 88 ASN A N 1
ATOM 701 C CA . ASN A 1 88 ? -15.048 -4.470 1.538 1.00 93.06 88 ASN A CA 1
ATOM 702 C C . ASN A 1 88 ? -13.611 -4.484 1.009 1.00 93.06 88 ASN A C 1
ATOM 704 O O . ASN A 1 88 ? -12.664 -4.455 1.792 1.00 93.06 88 ASN A O 1
ATOM 708 N N . VAL A 1 89 ? -13.459 -4.461 -0.312 1.00 94.19 89 VAL A N 1
ATOM 709 C CA . VAL A 1 89 ? -12.155 -4.398 -0.979 1.00 94.19 89 VAL A CA 1
ATOM 710 C C . VAL A 1 89 ? -12.001 -3.043 -1.650 1.00 94.19 89 VAL A C 1
ATOM 712 O O . VAL A 1 89 ? -12.905 -2.584 -2.349 1.00 94.19 89 VAL A O 1
ATOM 715 N N . ILE A 1 90 ? -10.859 -2.406 -1.421 1.00 93.81 90 ILE A N 1
ATOM 716 C CA . ILE A 1 90 ? -10.500 -1.111 -1.985 1.00 93.81 90 ILE A CA 1
ATOM 717 C C . ILE A 1 90 ? -9.188 -1.288 -2.737 1.00 93.81 90 ILE A C 1
ATOM 719 O O . ILE A 1 90 ? -8.168 -1.618 -2.141 1.00 93.81 90 ILE A O 1
ATOM 723 N N . GLU A 1 91 ? -9.222 -1.052 -4.041 1.00 94.19 91 GLU A N 1
ATOM 724 C CA . GLU A 1 91 ? -8.032 -1.007 -4.887 1.00 94.19 91 GLU A CA 1
ATOM 725 C C . GLU A 1 91 ? -7.710 0.451 -5.204 1.00 94.19 91 GLU A C 1
ATOM 727 O O . GLU A 1 91 ? -8.608 1.215 -5.580 1.00 94.19 91 GLU A O 1
ATOM 732 N N . GLY A 1 92 ? -6.451 0.846 -5.029 1.00 93.38 92 GLY A N 1
ATOM 733 C CA . GLY A 1 92 ? -5.982 2.150 -5.474 1.00 93.38 92 GLY A CA 1
ATOM 734 C C . GLY A 1 92 ? -4.689 2.624 -4.829 1.00 93.38 92 GLY A C 1
ATOM 735 O O . GLY A 1 92 ? -3.943 1.857 -4.223 1.00 93.38 92 GLY A O 1
ATOM 736 N N . TYR A 1 93 ? -4.442 3.922 -4.960 1.00 93.62 93 TYR A N 1
ATOM 737 C CA . TYR A 1 93 ? -3.171 4.540 -4.604 1.00 93.62 93 TYR A CA 1
ATOM 738 C C . TYR A 1 93 ? -3.224 5.211 -3.228 1.00 93.62 93 TYR A C 1
ATOM 740 O O . TYR A 1 93 ? -4.096 6.052 -2.968 1.00 93.62 93 TYR A O 1
ATOM 748 N N . ILE A 1 94 ? -2.268 4.872 -2.356 1.00 95.12 94 ILE A N 1
ATOM 749 C CA . ILE A 1 94 ? -2.065 5.549 -1.070 1.00 95.12 94 ILE A CA 1
ATOM 750 C C . ILE A 1 94 ? -1.255 6.822 -1.316 1.00 95.12 94 ILE A C 1
ATOM 752 O O . ILE A 1 94 ? -0.119 6.764 -1.772 1.00 95.12 94 ILE A O 1
ATOM 756 N N . PHE A 1 95 ? -1.824 7.977 -0.972 1.00 93.50 95 PHE A N 1
ATOM 757 C CA . PHE A 1 95 ? -1.172 9.278 -1.193 1.00 93.50 95 PHE A CA 1
ATOM 758 C C . PHE A 1 95 ? -0.824 10.026 0.101 1.00 93.50 95 PHE A C 1
ATOM 760 O O . PHE A 1 95 ? -0.149 11.052 0.058 1.00 93.50 95 PHE A O 1
ATOM 767 N N . ASP A 1 96 ? -1.329 9.568 1.246 1.00 95.00 96 ASP A N 1
ATOM 768 C CA . ASP A 1 96 ? -1.131 10.194 2.555 1.00 95.00 96 ASP A CA 1
ATOM 769 C C . ASP A 1 96 ? -1.303 9.135 3.653 1.00 95.00 96 ASP A C 1
ATOM 771 O O . ASP A 1 96 ? -2.082 8.186 3.500 1.00 95.00 96 ASP A O 1
ATOM 775 N N . ARG A 1 97 ? -0.603 9.310 4.772 1.00 95.06 97 ARG A N 1
ATOM 776 C CA . ARG A 1 97 ? -0.731 8.467 5.962 1.00 95.06 97 ARG A CA 1
ATOM 777 C C . ARG A 1 97 ? -0.634 9.310 7.221 1.00 95.06 97 ARG A C 1
ATOM 779 O O . ARG A 1 97 ? 0.146 10.257 7.306 1.00 95.06 97 ARG A O 1
ATOM 786 N N . ARG A 1 98 ? -1.390 8.919 8.239 1.00 95.62 98 ARG A N 1
ATOM 787 C CA . ARG A 1 98 ? -1.305 9.502 9.573 1.00 95.62 98 ARG A CA 1
ATOM 788 C C . ARG A 1 98 ? -1.042 8.407 10.587 1.00 95.62 98 ARG A C 1
ATOM 790 O O . ARG A 1 98 ? -1.832 7.478 10.708 1.00 95.62 98 ARG A O 1
ATOM 797 N N . ASN A 1 99 ? 0.031 8.583 11.349 1.00 93.62 99 ASN A N 1
ATOM 798 C CA . ASN A 1 99 ? 0.367 7.726 12.476 1.00 93.62 99 ASN A CA 1
ATOM 799 C C . ASN A 1 99 ? -0.167 8.347 13.774 1.00 93.62 99 ASN A C 1
ATOM 801 O O . ASN A 1 99 ? 0.145 9.497 14.093 1.00 93.62 99 ASN A O 1
ATOM 805 N N . GLY A 1 100 ? -0.988 7.590 14.498 1.00 93.25 100 GLY A N 1
ATOM 806 C CA . GLY A 1 100 ? -1.483 7.914 15.833 1.00 93.25 100 GLY A CA 1
ATOM 807 C C . GLY A 1 100 ? -0.903 6.998 16.917 1.00 93.25 100 GLY A C 1
ATOM 808 O O . GLY A 1 100 ? -0.036 6.160 16.665 1.00 93.25 100 GLY A O 1
ATOM 809 N N . SER A 1 101 ? -1.403 7.153 18.145 1.00 93.25 101 SER A N 1
ATOM 810 C CA . SER A 1 101 ? -1.018 6.347 19.315 1.00 93.25 101 SER A CA 1
ATOM 811 C C . SER A 1 101 ? -1.469 4.887 19.233 1.00 93.25 101 SER A C 1
ATOM 813 O O . SER A 1 101 ? -0.855 4.016 19.844 1.00 93.25 101 SER A O 1
ATOM 815 N N . SER A 1 102 ? -2.527 4.606 18.472 1.00 94.44 102 SER A N 1
ATOM 816 C CA . SER A 1 102 ? -3.108 3.275 18.290 1.00 94.44 102 SER A CA 1
ATOM 817 C C . SER A 1 102 ? -3.435 3.015 16.816 1.00 94.44 102 SER A C 1
ATOM 819 O O . SER A 1 102 ? -3.456 3.946 16.014 1.00 94.44 102 SER A O 1
ATOM 821 N N . LEU A 1 103 ? -3.732 1.764 16.444 1.00 93.31 103 LEU A N 1
ATOM 822 C CA . LEU A 1 103 ? -4.186 1.450 15.081 1.00 93.31 103 LEU A CA 1
ATOM 823 C C . LEU A 1 103 ? -5.540 2.088 14.730 1.00 93.31 103 LEU A C 1
ATOM 825 O O . LEU A 1 103 ? -5.835 2.267 13.553 1.00 93.31 103 LEU A O 1
ATOM 829 N N . ALA A 1 104 ? -6.368 2.412 15.725 1.00 94.31 104 ALA A N 1
ATOM 830 C CA . ALA A 1 104 ? -7.636 3.105 15.501 1.00 94.31 104 ALA A CA 1
ATOM 831 C C . ALA A 1 104 ? -7.425 4.599 15.199 1.00 94.31 104 ALA A C 1
ATOM 833 O O . ALA A 1 104 ? -8.204 5.192 14.459 1.00 94.31 104 ALA A O 1
ATOM 834 N N . ASP A 1 105 ? -6.345 5.184 15.728 1.00 94.69 105 ASP A N 1
ATOM 835 C CA . ASP A 1 105 ? -5.971 6.585 15.498 1.00 94.69 105 ASP A CA 1
ATOM 836 C C . ASP A 1 105 ? -5.079 6.769 14.256 1.00 94.69 105 ASP A C 1
ATOM 838 O O . ASP A 1 105 ? -4.847 7.899 13.818 1.00 94.69 105 ASP A O 1
ATOM 842 N N . SER A 1 106 ? -4.559 5.669 13.702 1.00 96.94 106 SER A N 1
ATOM 843 C CA . SER A 1 106 ? -3.766 5.649 12.473 1.00 96.94 106 SER A CA 1
ATOM 844 C C . SER A 1 106 ? -4.632 5.336 11.259 1.00 96.94 106 SER A C 1
ATOM 846 O O . SER A 1 106 ? -5.480 4.445 11.303 1.00 96.94 106 SER A O 1
ATOM 848 N N . TYR A 1 107 ? -4.395 6.023 10.144 1.00 97.31 107 TYR A N 1
ATOM 849 C CA . TYR A 1 107 ? -5.098 5.758 8.889 1.00 97.31 107 TYR A CA 1
ATOM 850 C C . TYR A 1 107 ? -4.245 6.087 7.666 1.00 97.31 107 TYR A C 1
ATOM 852 O O . TYR A 1 107 ? -3.405 6.989 7.696 1.00 97.31 107 TYR A O 1
ATOM 860 N N . VAL A 1 108 ? -4.508 5.387 6.565 1.00 97.25 108 VAL A N 1
ATOM 861 C CA . VAL A 1 108 ? -4.039 5.774 5.229 1.00 97.25 108 VAL A CA 1
ATOM 862 C C . VAL A 1 108 ? -5.152 6.493 4.484 1.00 97.25 108 VAL A C 1
ATOM 864 O O . VAL A 1 108 ? -6.336 6.284 4.762 1.00 97.25 108 VAL A O 1
ATOM 867 N N . ARG A 1 109 ? -4.789 7.347 3.529 1.00 96.56 109 ARG A N 1
ATOM 868 C CA . ARG A 1 109 ? -5.737 7.901 2.565 1.00 96.56 109 ARG A CA 1
ATOM 869 C C . ARG A 1 109 ? -5.487 7.300 1.197 1.00 96.56 109 ARG A C 1
ATOM 871 O O . ARG A 1 109 ? -4.379 7.394 0.671 1.00 96.56 109 ARG A O 1
ATOM 878 N N . ILE A 1 110 ? -6.543 6.732 0.632 1.00 95.25 110 ILE A N 1
ATOM 879 C CA . ILE A 1 110 ? -6.539 6.101 -0.682 1.00 95.25 110 ILE A CA 1
ATOM 880 C C . ILE A 1 110 ? -7.378 6.908 -1.663 1.00 95.25 110 ILE A C 1
ATOM 882 O O . ILE A 1 110 ? -8.450 7.411 -1.316 1.00 95.25 110 ILE A O 1
ATOM 886 N N . ILE A 1 111 ? -6.890 7.010 -2.896 1.00 93.56 111 ILE A N 1
ATOM 887 C CA . ILE A 1 111 ? -7.708 7.326 -4.068 1.00 93.56 111 ILE A CA 1
ATOM 888 C C . ILE A 1 111 ? -8.049 5.991 -4.723 1.00 93.56 111 ILE A C 1
ATOM 890 O O . ILE A 1 111 ? -7.158 5.320 -5.240 1.00 93.56 111 ILE A O 1
ATOM 894 N N . ALA A 1 112 ? -9.319 5.596 -4.663 1.00 92.25 112 ALA A N 1
ATOM 895 C CA . ALA A 1 112 ? -9.757 4.331 -5.240 1.00 92.25 112 ALA A CA 1
ATOM 896 C C . ALA A 1 112 ? -9.683 4.390 -6.774 1.00 92.25 112 ALA A C 1
ATOM 898 O O . ALA A 1 112 ? -10.197 5.330 -7.385 1.00 92.25 112 ALA A O 1
ATOM 899 N N . THR A 1 113 ? -9.077 3.382 -7.398 1.00 88.56 113 THR A N 1
ATOM 900 C CA . THR A 1 113 ? -9.011 3.257 -8.865 1.00 88.56 113 THR A CA 1
ATOM 901 C C . THR A 1 113 ? -10.223 2.528 -9.432 1.00 88.56 113 THR A C 1
ATOM 903 O O . THR A 1 113 ? -10.576 2.713 -10.597 1.00 88.56 113 THR A O 1
ATOM 906 N N . LYS A 1 114 ? -10.925 1.754 -8.596 1.00 81.06 114 LYS A N 1
ATOM 907 C CA . LYS A 1 114 ? -12.168 1.059 -8.949 1.00 81.06 114 LYS A CA 1
ATOM 908 C C . LYS A 1 114 ? -13.293 1.410 -7.976 1.00 81.06 114 LYS A C 1
ATOM 910 O O . LYS A 1 114 ? -13.088 1.502 -6.770 1.00 81.06 114 LYS A O 1
ATOM 915 N N . GLY A 1 115 ? -14.507 1.559 -8.508 1.00 70.44 115 GLY A N 1
ATOM 916 C CA . GLY A 1 115 ? -15.714 1.827 -7.720 1.00 70.44 115 GLY A CA 1
ATOM 917 C C . GLY A 1 115 ? -16.010 3.315 -7.511 1.00 70.44 115 GLY A C 1
ATOM 918 O O . GLY A 1 115 ? -15.807 4.133 -8.413 1.00 70.44 115 GLY A O 1
ATOM 919 N N . ALA A 1 116 ? -16.570 3.649 -6.342 1.00 61.62 116 ALA A N 1
ATOM 920 C CA . ALA A 1 116 ? -16.998 5.006 -6.013 1.00 61.62 116 ALA A CA 1
ATOM 921 C C . ALA A 1 116 ? -15.805 5.972 -6.055 1.00 61.62 116 ALA A C 1
ATOM 923 O O . ALA A 1 116 ? -14.847 5.840 -5.299 1.00 61.62 116 ALA A O 1
ATOM 924 N N . GLN A 1 117 ? -15.881 6.941 -6.966 1.00 67.00 117 GLN A N 1
ATOM 925 C CA . GLN A 1 117 ? -14.823 7.914 -7.204 1.00 67.00 117 GLN A CA 1
ATOM 926 C C . GLN A 1 117 ? -14.663 8.822 -5.979 1.00 67.00 117 GLN A C 1
ATOM 928 O O . GLN A 1 117 ? -15.602 9.525 -5.598 1.00 67.00 117 GLN A O 1
ATOM 933 N N . GLY A 1 118 ? -13.485 8.818 -5.353 1.00 79.69 118 GLY A N 1
ATOM 934 C CA . GLY A 1 118 ? -13.225 9.670 -4.197 1.00 79.69 118 GLY A CA 1
ATOM 935 C C . GLY A 1 118 ? -11.978 9.305 -3.399 1.00 79.69 118 GLY A C 1
ATOM 936 O O . GLY A 1 118 ? -11.359 8.261 -3.591 1.00 79.69 118 GLY A O 1
ATOM 937 N N . LYS A 1 119 ? -11.619 10.212 -2.485 1.00 90.94 119 LYS A N 1
ATOM 938 C CA . LYS A 1 119 ? -10.611 9.978 -1.447 1.00 90.94 119 LYS A CA 1
ATOM 939 C C . LYS A 1 119 ? -11.289 9.327 -0.247 1.00 90.94 119 LYS A C 1
ATOM 941 O O . LYS A 1 119 ? -12.294 9.851 0.236 1.00 90.94 119 LYS A O 1
ATOM 946 N N . THR A 1 120 ? -10.712 8.255 0.275 1.00 92.31 120 THR A N 1
ATOM 947 C CA . THR A 1 120 ? -11.230 7.553 1.455 1.00 92.31 120 THR A CA 1
ATOM 948 C 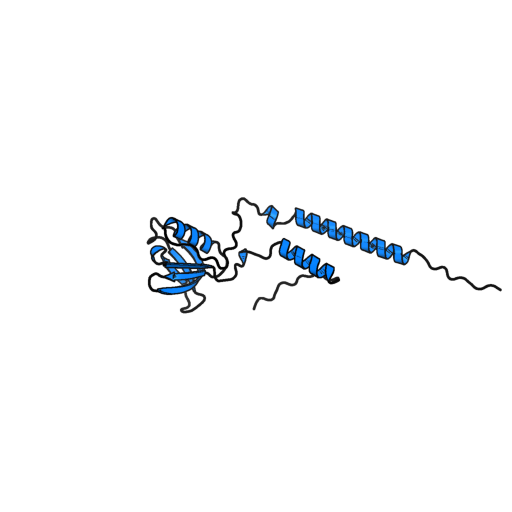C . THR A 1 120 ? -10.124 7.388 2.486 1.00 92.31 120 THR A C 1
ATOM 950 O O . THR A 1 120 ? -8.989 7.066 2.141 1.00 92.31 120 THR A O 1
ATOM 953 N N . ASN A 1 121 ? -10.454 7.620 3.757 1.00 95.44 121 ASN A N 1
ATOM 954 C CA . ASN A 1 121 ? -9.565 7.289 4.864 1.00 95.44 121 ASN A CA 1
ATOM 955 C C . ASN A 1 121 ? -9.850 5.847 5.290 1.00 95.44 121 ASN A C 1
ATOM 957 O O . ASN A 1 121 ? -11.011 5.496 5.489 1.00 95.44 121 ASN A O 1
ATOM 961 N N . VAL A 1 122 ? -8.805 5.048 5.467 1.00 95.56 122 VAL A N 1
ATOM 962 C CA . VAL A 1 122 ? -8.898 3.672 5.957 1.00 95.56 122 VAL A CA 1
ATOM 963 C C . VAL A 1 122 ? -8.079 3.565 7.234 1.00 95.56 122 VAL A C 1
ATOM 965 O O . VAL A 1 122 ? -6.858 3.735 7.202 1.00 95.56 122 VAL A O 1
ATOM 968 N N . ALA A 1 123 ? -8.747 3.318 8.360 1.00 97.00 123 ALA A N 1
ATOM 969 C CA . ALA A 1 123 ? -8.074 3.136 9.641 1.00 97.00 123 ALA A CA 1
ATOM 970 C C . ALA A 1 123 ? -7.271 1.831 9.646 1.00 97.00 123 ALA A C 1
ATOM 972 O O . ALA A 1 123 ? -7.737 0.812 9.135 1.00 97.00 123 ALA A O 1
ATOM 973 N N . TYR A 1 124 ? -6.090 1.826 10.269 1.00 97.06 124 TYR A N 1
ATOM 974 C CA . TYR A 1 124 ? -5.237 0.630 10.296 1.00 97.06 124 TYR A CA 1
ATOM 975 C C . TYR A 1 124 ? -5.963 -0.524 11.002 1.00 97.06 124 TYR A C 1
ATOM 977 O O . TYR A 1 124 ? -5.874 -1.676 10.588 1.00 97.06 124 TYR A O 1
ATOM 985 N N . ALA A 1 125 ? -6.753 -0.202 12.031 1.00 96.56 125 ALA A N 1
ATOM 986 C CA . ALA A 1 125 ? -7.561 -1.164 12.771 1.00 96.56 125 ALA A CA 1
ATOM 987 C C . ALA A 1 125 ? -8.649 -1.855 11.929 1.00 96.56 125 ALA A C 1
ATOM 989 O O . ALA A 1 125 ? -9.122 -2.920 12.333 1.00 96.56 125 ALA A O 1
ATOM 990 N N . GLU A 1 126 ? -9.052 -1.291 10.790 1.00 96.19 126 GLU A N 1
ATOM 991 C CA . GLU A 1 126 ? -10.067 -1.871 9.903 1.00 96.19 126 GLU A CA 1
ATOM 992 C C . GLU A 1 126 ? -9.470 -2.767 8.819 1.00 96.19 126 GLU A C 1
ATOM 994 O O . GLU A 1 126 ? -10.218 -3.474 8.150 1.00 96.19 126 GLU A O 1
ATOM 999 N N . ILE A 1 127 ? -8.149 -2.779 8.648 1.00 96.12 127 ILE A N 1
ATOM 1000 C CA . ILE A 1 127 ? -7.486 -3.551 7.599 1.00 96.12 127 ILE A CA 1
ATOM 1001 C C . ILE A 1 127 ? -7.393 -5.018 8.028 1.00 96.12 127 ILE A C 1
ATOM 1003 O O . ILE A 1 127 ? -6.937 -5.340 9.125 1.00 96.12 127 ILE A O 1
ATOM 1007 N N . ALA A 1 128 ? -7.866 -5.908 7.158 1.00 95.62 128 ALA A N 1
ATOM 1008 C CA . ALA A 1 128 ? -7.777 -7.358 7.306 1.00 95.62 128 ALA A CA 1
ATOM 1009 C C . ALA A 1 128 ? -6.704 -7.965 6.393 1.00 95.62 128 ALA A C 1
ATOM 1011 O O . ALA A 1 128 ? -6.052 -8.928 6.783 1.00 95.62 128 ALA A O 1
ATOM 1012 N N . ALA A 1 129 ? -6.518 -7.412 5.191 1.00 96.12 129 ALA A N 1
ATOM 1013 C CA . ALA A 1 129 ? -5.466 -7.821 4.265 1.00 96.12 129 ALA A CA 1
ATOM 1014 C C . ALA A 1 129 ? -4.966 -6.630 3.440 1.00 96.12 129 ALA A C 1
ATOM 1016 O O . ALA A 1 129 ? -5.706 -5.674 3.199 1.00 96.12 129 ALA A O 1
ATOM 1017 N N . LEU A 1 130 ? -3.720 -6.726 2.989 1.00 96.56 130 LEU A N 1
ATOM 1018 C CA . LEU A 1 130 ? -3.058 -5.776 2.103 1.00 96.56 130 LEU A CA 1
ATOM 1019 C C . LEU A 1 130 ? -2.302 -6.574 1.039 1.00 96.56 130 LEU A C 1
ATOM 1021 O O . LEU A 1 130 ? -1.656 -7.566 1.367 1.00 96.56 130 LEU A O 1
ATOM 1025 N N . ALA A 1 131 ? -2.373 -6.142 -0.213 1.00 95.44 131 ALA A N 1
ATOM 1026 C CA . ALA A 1 131 ? -1.606 -6.698 -1.319 1.00 95.44 131 ALA A CA 1
ATOM 1027 C C . ALA A 1 131 ? -1.087 -5.575 -2.219 1.00 95.44 131 ALA A C 1
ATOM 1029 O O . ALA A 1 131 ? -1.780 -4.585 -2.452 1.00 95.44 131 ALA A O 1
ATOM 1030 N N . PHE A 1 132 ? 0.117 -5.742 -2.746 1.00 93.56 132 PHE A N 1
ATOM 1031 C CA . PHE A 1 132 ? 0.766 -4.799 -3.654 1.00 93.56 132 PHE A CA 1
ATOM 1032 C C . PHE A 1 132 ? 0.498 -5.257 -5.094 1.00 93.56 132 PHE A C 1
ATOM 1034 O O . PHE A 1 132 ? 1.123 -6.204 -5.565 1.00 93.56 132 PHE A O 1
ATOM 1041 N N . THR A 1 133 ? -0.506 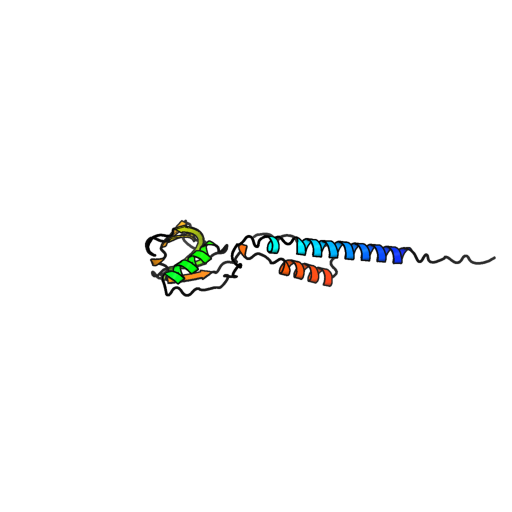-4.685 -5.762 1.00 86.81 133 THR A N 1
ATOM 1042 C CA . THR A 1 133 ? -1.122 -5.292 -6.963 1.00 86.81 133 THR A CA 1
ATOM 1043 C C . THR A 1 133 ? -0.880 -4.541 -8.268 1.00 86.81 133 THR A C 1
ATOM 1045 O O . THR A 1 133 ? -0.954 -5.149 -9.334 1.00 86.81 133 THR A O 1
ATOM 1048 N N . GLY A 1 134 ? -0.641 -3.232 -8.216 1.00 83.56 134 GLY A N 1
ATOM 1049 C CA . GLY A 1 134 ? -0.287 -2.435 -9.389 1.00 83.56 134 GLY A CA 1
ATOM 1050 C C . GLY A 1 134 ? 1.182 -2.604 -9.764 1.00 83.56 134 GLY A C 1
ATOM 1051 O O . GLY A 1 134 ? 1.970 -3.109 -8.984 1.00 83.56 134 GLY A O 1
ATOM 1052 N N . ARG A 1 135 ? 1.587 -2.152 -10.952 1.00 81.94 135 ARG A N 1
ATOM 1053 C CA . ARG A 1 135 ? 3.018 -2.085 -11.281 1.00 81.94 135 ARG A CA 1
ATOM 1054 C C . ARG A 1 135 ? 3.689 -1.005 -10.434 1.00 81.94 135 ARG A C 1
ATOM 1056 O O . ARG A 1 135 ? 3.202 0.127 -10.419 1.00 81.94 135 ARG A O 1
ATOM 1063 N N . ASP A 1 136 ? 4.821 -1.313 -9.805 1.00 78.31 136 ASP A N 1
ATOM 1064 C CA . ASP A 1 136 ? 5.604 -0.293 -9.100 1.00 78.31 136 ASP A CA 1
ATOM 1065 C C . ASP A 1 136 ? 6.394 0.559 -10.096 1.00 78.31 136 ASP A C 1
ATOM 1067 O O . ASP A 1 136 ? 7.404 0.137 -10.663 1.00 78.31 136 ASP A O 1
ATOM 1071 N N . THR A 1 137 ? 5.940 1.786 -10.326 1.00 67.62 137 THR A N 1
ATOM 1072 C CA . THR A 1 137 ? 6.632 2.698 -11.244 1.00 67.62 137 THR A CA 1
ATOM 1073 C C . THR A 1 137 ? 7.945 3.242 -10.670 1.00 67.62 137 THR A C 1
ATOM 1075 O O . THR A 1 137 ? 8.797 3.681 -11.444 1.00 67.62 137 THR A O 1
ATOM 1078 N N . ALA A 1 138 ? 8.159 3.168 -9.349 1.00 64.62 138 ALA A N 1
ATOM 1079 C CA . ALA A 1 138 ? 9.420 3.549 -8.704 1.00 64.62 138 ALA A CA 1
ATOM 1080 C C . ALA A 1 138 ? 10.467 2.431 -8.706 1.00 64.62 138 ALA A C 1
ATOM 1082 O O . ALA A 1 138 ? 11.655 2.716 -8.520 1.00 64.62 138 ALA A O 1
ATOM 1083 N N . ALA A 1 139 ? 10.061 1.188 -8.982 1.00 60.84 139 ALA A N 1
ATOM 1084 C CA . ALA A 1 139 ? 11.003 0.091 -9.173 1.00 60.84 139 ALA A CA 1
ATOM 1085 C C . ALA A 1 139 ? 11.868 0.271 -10.437 1.00 60.84 139 ALA A C 1
ATOM 1087 O O . ALA A 1 139 ? 12.933 -0.333 -10.522 1.00 60.84 139 ALA A O 1
ATOM 1088 N N . GLY A 1 140 ? 11.465 1.146 -11.376 1.00 55.97 140 GLY A N 1
ATOM 1089 C CA . GLY A 1 140 ? 12.253 1.538 -12.550 1.00 55.97 140 GLY A CA 1
ATOM 1090 C C . GLY A 1 140 ? 12.651 0.373 -13.473 1.00 55.97 140 GLY A C 1
ATOM 1091 O O . GLY A 1 140 ? 12.428 -0.800 -13.193 1.00 55.97 140 GLY A O 1
ATOM 1092 N N . ARG A 1 141 ? 13.248 0.676 -14.633 1.00 56.94 141 ARG A N 1
ATOM 1093 C CA . ARG A 1 141 ? 14.066 -0.321 -15.347 1.00 56.94 141 ARG A CA 1
ATOM 1094 C C . ARG A 1 141 ? 15.492 -0.105 -14.856 1.00 56.94 141 ARG A C 1
ATOM 1096 O O . ARG A 1 141 ? 16.007 0.990 -15.046 1.00 56.94 141 ARG A O 1
ATOM 1103 N N . THR A 1 142 ? 16.095 -1.111 -14.228 1.00 60.31 142 THR A N 1
ATOM 1104 C CA . THR A 1 142 ? 17.476 -1.024 -13.731 1.00 60.31 142 THR A CA 1
ATOM 1105 C C . THR A 1 142 ? 18.441 -0.646 -14.857 1.00 60.31 142 THR A C 1
ATOM 1107 O O . THR A 1 142 ? 18.210 -0.986 -16.025 1.00 60.31 142 THR A O 1
ATOM 1110 N N . PHE A 1 143 ? 19.553 0.010 -14.519 1.00 59.59 143 PHE A N 1
ATOM 1111 C CA . PHE A 1 143 ? 20.669 0.199 -15.447 1.00 59.59 143 PHE A CA 1
ATOM 1112 C C . PHE A 1 143 ? 21.081 -1.121 -16.127 1.00 59.59 143 PHE A C 1
ATOM 1114 O O . PHE A 1 143 ? 21.276 -1.152 -17.338 1.00 59.59 143 PHE A O 1
ATOM 1121 N N . GLU A 1 144 ? 21.076 -2.248 -15.406 1.00 59.41 144 GLU A N 1
ATOM 1122 C CA . GLU A 1 144 ? 21.289 -3.580 -15.993 1.00 59.41 144 GLU A CA 1
ATOM 1123 C C . GLU A 1 144 ? 20.278 -3.931 -17.096 1.00 59.41 144 GLU A C 1
ATOM 1125 O O . GLU A 1 144 ? 20.657 -4.463 -18.140 1.00 59.41 144 GLU A O 1
ATOM 1130 N N . ALA A 1 145 ? 18.988 -3.627 -16.912 1.00 64.19 145 ALA A N 1
ATOM 1131 C CA . ALA A 1 145 ? 17.971 -3.857 -17.938 1.00 64.19 145 ALA A CA 1
ATOM 1132 C C . ALA A 1 145 ? 18.199 -2.976 -19.179 1.00 64.19 145 ALA A C 1
ATOM 1134 O O . ALA A 1 145 ? 17.883 -3.386 -20.301 1.00 64.19 145 ALA A O 1
ATOM 1135 N N . TRP A 1 146 ? 18.770 -1.782 -18.997 1.00 67.81 146 TRP A N 1
ATOM 1136 C CA . TRP A 1 146 ? 19.208 -0.919 -20.092 1.00 67.81 146 TRP A CA 1
ATOM 1137 C C . TRP A 1 146 ? 20.462 -1.469 -20.791 1.00 67.81 146 TRP A C 1
ATOM 1139 O O . TRP A 1 146 ? 20.451 -1.614 -22.016 1.00 67.81 146 TRP A O 1
ATOM 1149 N N . VAL A 1 147 ? 21.491 -1.874 -20.039 1.00 68.25 147 VAL A N 1
ATOM 1150 C CA . VAL A 1 147 ? 22.732 -2.483 -20.554 1.00 68.25 147 VAL A CA 1
ATOM 1151 C C . VAL A 1 147 ? 22.429 -3.759 -21.335 1.00 68.25 147 VAL A C 1
ATOM 1153 O O . VAL A 1 147 ? 22.910 -3.941 -22.455 1.00 68.25 147 VAL A O 1
ATOM 1156 N N . LYS A 1 148 ? 21.558 -4.620 -20.803 1.00 67.19 148 LYS A N 1
ATOM 1157 C CA . LYS A 1 148 ? 21.108 -5.839 -21.478 1.00 67.19 148 LYS A CA 1
ATOM 1158 C C . LYS A 1 148 ? 20.441 -5.526 -22.817 1.00 67.19 148 LYS A C 1
ATOM 1160 O O . LYS A 1 148 ? 20.826 -6.103 -23.831 1.00 67.19 148 LYS A O 1
ATOM 1165 N N . LYS A 1 149 ? 19.508 -4.566 -22.853 1.00 66.56 149 LYS A N 1
ATOM 1166 C CA . LYS A 1 149 ? 18.871 -4.125 -24.107 1.00 66.56 149 LYS A CA 1
ATOM 1167 C C . LYS A 1 149 ? 19.870 -3.525 -25.094 1.00 66.56 149 LYS A C 1
ATOM 1169 O O . LYS A 1 149 ? 19.722 -3.721 -26.298 1.00 66.56 149 LYS A O 1
ATOM 1174 N N . TYR A 1 150 ? 20.877 -2.802 -24.611 1.00 68.44 150 TYR A N 1
ATOM 1175 C CA . TYR A 1 150 ? 21.944 -2.266 -25.451 1.00 68.44 150 TYR A CA 1
ATOM 1176 C C . TYR A 1 150 ? 22.763 -3.395 -26.099 1.00 68.44 150 TYR A C 1
ATOM 1178 O O . TYR A 1 150 ? 22.944 -3.394 -27.318 1.00 68.44 150 TYR A O 1
ATOM 1186 N N . PHE A 1 151 ? 23.190 -4.401 -25.327 1.00 67.38 151 PHE A N 1
ATOM 1187 C CA . PHE A 1 151 ? 23.926 -5.553 -25.860 1.00 67.38 151 PHE A CA 1
ATOM 1188 C C . PHE A 1 151 ? 23.080 -6.427 -26.789 1.00 67.38 151 PHE A C 1
ATOM 1190 O O . PHE A 1 151 ? 23.591 -6.875 -27.813 1.00 67.38 151 PHE A O 1
ATOM 1197 N N . GLU A 1 152 ? 21.792 -6.623 -26.496 1.00 68.12 152 GLU A N 1
ATOM 1198 C CA . GLU A 1 152 ? 20.856 -7.324 -27.385 1.00 68.12 152 GLU A CA 1
ATOM 1199 C C . GLU A 1 152 ? 20.716 -6.598 -28.734 1.00 68.12 152 GLU A C 1
ATOM 1201 O O . GLU A 1 152 ? 20.846 -7.225 -29.787 1.00 68.12 152 GLU A O 1
ATOM 1206 N N . LYS A 1 153 ? 20.554 -5.267 -28.727 1.00 65.75 153 LYS A N 1
ATOM 1207 C CA . LYS A 1 153 ? 20.498 -4.452 -29.956 1.00 65.75 153 LYS A CA 1
ATOM 1208 C C . LYS A 1 153 ? 21.826 -4.435 -30.721 1.00 65.75 153 LYS A C 1
ATOM 1210 O O . LYS A 1 153 ? 21.830 -4.489 -31.952 1.00 65.75 153 LYS A O 1
ATOM 1215 N N . LYS A 1 154 ? 22.962 -4.424 -30.013 1.00 62.34 154 LYS A N 1
ATOM 1216 C CA . LYS A 1 154 ? 24.300 -4.517 -30.622 1.00 62.34 154 LYS A CA 1
ATOM 1217 C C . LYS A 1 154 ? 24.538 -5.888 -31.260 1.00 62.34 154 LYS A C 1
ATOM 1219 O O . LYS A 1 154 ? 25.038 -5.952 -32.382 1.00 62.34 154 LYS A O 1
ATOM 1224 N N . ALA A 1 155 ? 24.150 -6.972 -30.588 1.00 62.59 155 ALA A N 1
ATOM 1225 C CA . ALA A 1 155 ? 24.242 -8.335 -31.114 1.00 62.59 155 ALA A CA 1
ATOM 1226 C C . ALA A 1 155 ? 23.328 -8.547 -32.335 1.00 62.59 155 ALA A C 1
ATOM 1228 O O . ALA A 1 155 ? 23.695 -9.278 -33.253 1.00 62.59 155 ALA A O 1
ATOM 1229 N N . ALA A 1 156 ? 22.186 -7.852 -32.385 1.00 67.00 156 ALA A N 1
ATOM 1230 C CA . ALA A 1 156 ? 21.292 -7.813 -33.543 1.00 67.00 156 ALA A CA 1
ATOM 1231 C C . ALA A 1 156 ? 21.808 -6.942 -34.713 1.00 67.00 156 ALA A C 1
ATOM 1233 O O . ALA A 1 156 ? 21.225 -6.961 -35.796 1.00 67.00 156 ALA A O 1
ATOM 1234 N N . GLY A 1 157 ? 22.913 -6.205 -34.536 1.00 57.06 157 GLY A N 1
ATOM 1235 C CA . GLY A 1 157 ? 23.555 -5.418 -35.595 1.00 57.06 157 GLY A CA 1
ATOM 1236 C C . GLY A 1 157 ? 22.895 -4.067 -35.901 1.00 57.06 157 GLY A C 1
ATOM 1237 O O . GLY A 1 157 ? 23.169 -3.481 -36.954 1.00 57.06 157 GLY A O 1
ATOM 1238 N N . GLU A 1 158 ? 22.044 -3.552 -35.009 1.00 55.09 158 GLU A N 1
ATOM 1239 C CA . GLU A 1 158 ? 21.382 -2.255 -35.179 1.00 55.09 158 GLU A CA 1
ATOM 1240 C C . GLU A 1 158 ? 22.361 -1.090 -34.952 1.00 55.09 158 GLU A C 1
ATOM 1242 O O . GLU A 1 158 ? 23.015 -0.988 -33.918 1.00 55.09 158 GLU A O 1
ATOM 1247 N N . LYS A 1 159 ? 22.457 -0.174 -35.926 1.00 51.44 159 LYS A N 1
ATOM 1248 C CA . LYS A 1 159 ? 23.382 0.982 -35.903 1.00 51.44 159 LYS A CA 1
ATOM 1249 C C . LYS A 1 159 ? 22.758 2.277 -35.369 1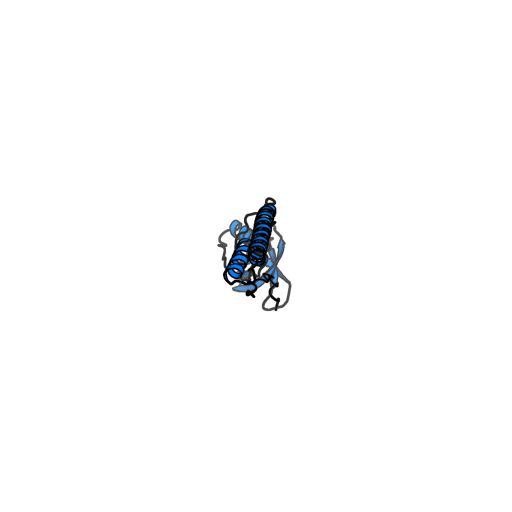.00 51.44 159 LYS A C 1
ATOM 1251 O O . LYS A 1 159 ? 23.366 3.335 -35.483 1.00 51.44 159 LYS A O 1
ATOM 1256 N N . ASN A 1 160 ? 21.538 2.214 -34.839 1.00 48.25 160 ASN A N 1
ATOM 1257 C CA . ASN A 1 160 ? 20.797 3.381 -34.361 1.00 48.25 160 ASN A CA 1
ATOM 1258 C C . ASN A 1 160 ? 20.102 3.036 -33.038 1.00 48.25 160 ASN A C 1
ATOM 1260 O O . ASN A 1 160 ? 18.900 2.792 -32.978 1.00 48.25 160 ASN A O 1
ATOM 1264 N N . ILE A 1 161 ? 20.892 2.937 -31.968 1.00 52.56 161 ILE A N 1
ATOM 1265 C CA . ILE A 1 161 ? 20.423 2.509 -30.645 1.00 52.56 161 ILE A CA 1
ATOM 1266 C C . ILE A 1 161 ? 19.812 3.714 -29.909 1.00 52.56 161 ILE A C 1
ATOM 1268 O O . ILE A 1 161 ? 20.249 4.097 -28.828 1.00 52.56 161 ILE A O 1
ATOM 1272 N N . GLN A 1 162 ? 18.802 4.348 -30.507 1.00 52.78 162 GLN A N 1
ATOM 1273 C CA . GLN A 1 162 ? 17.893 5.216 -29.762 1.00 52.78 162 GLN A CA 1
ATOM 1274 C C . GLN A 1 162 ? 16.847 4.327 -29.082 1.00 52.78 162 GLN A C 1
ATOM 1276 O O . GLN A 1 162 ? 16.258 3.427 -29.687 1.00 52.78 162 GLN A O 1
ATOM 1281 N N . ILE A 1 163 ? 16.662 4.526 -27.781 1.00 55.78 163 ILE A N 1
ATOM 1282 C CA . ILE A 1 163 ? 15.602 3.884 -27.009 1.00 55.78 163 ILE A CA 1
ATOM 1283 C C . ILE A 1 163 ? 14.519 4.942 -26.859 1.00 55.78 163 ILE A C 1
ATOM 1285 O O . ILE A 1 163 ? 14.656 5.861 -26.056 1.00 55.78 163 ILE A O 1
ATOM 1289 N N . GLU A 1 164 ? 13.479 4.853 -27.683 1.00 50.75 164 GLU A N 1
ATOM 1290 C CA . GLU A 1 164 ? 12.305 5.700 -27.507 1.00 50.75 164 GLU A CA 1
ATOM 1291 C C . GLU A 1 164 ? 11.546 5.264 -26.242 1.00 50.75 164 GLU A C 1
ATOM 1293 O O . GLU A 1 164 ? 11.399 4.057 -26.004 1.00 50.75 164 GLU A O 1
ATOM 1298 N N . PRO A 1 165 ? 11.082 6.213 -25.409 1.00 47.44 165 PRO A N 1
ATOM 1299 C CA . PRO A 1 165 ? 10.191 5.893 -24.307 1.00 47.44 165 PRO A CA 1
ATOM 1300 C C . PRO A 1 165 ? 8.879 5.326 -24.859 1.00 47.44 165 PRO A C 1
ATOM 1302 O O . PRO A 1 165 ? 8.330 5.809 -25.849 1.00 47.44 165 PRO A O 1
ATOM 1305 N N . GLU A 1 166 ? 8.394 4.275 -24.207 1.00 48.47 166 GLU A N 1
ATOM 1306 C CA . GLU A 1 166 ? 7.119 3.637 -24.525 1.00 48.47 166 GLU A CA 1
ATOM 1307 C C . GLU A 1 166 ? 5.988 4.668 -24.385 1.00 48.47 166 GLU A C 1
ATOM 1309 O O . GLU A 1 166 ? 5.957 5.425 -23.411 1.00 48.47 166 GLU A O 1
ATOM 1314 N N . LYS A 1 167 ? 5.085 4.742 -25.371 1.00 45.28 167 LYS A N 1
ATOM 1315 C CA . LYS A 1 167 ? 3.930 5.641 -25.290 1.00 45.28 167 LYS A CA 1
ATOM 1316 C C . LYS A 1 167 ? 3.025 5.169 -24.156 1.00 45.28 167 LYS A C 1
ATOM 1318 O O . LYS A 1 167 ? 2.644 4.004 -24.125 1.00 45.28 167 LYS A O 1
ATOM 1323 N N . LEU A 1 168 ? 2.716 6.083 -23.243 1.00 41.00 168 LEU A N 1
ATOM 1324 C CA . LEU A 1 168 ? 1.698 5.884 -22.219 1.00 41.00 168 LEU A CA 1
ATOM 1325 C C . LEU A 1 168 ? 0.330 5.912 -22.917 1.00 41.00 168 LEU A C 1
ATOM 1327 O O . LEU A 1 168 ? 0.048 6.881 -23.626 1.00 41.00 168 LEU A O 1
ATOM 1331 N N . ASP A 1 169 ? -0.448 4.842 -22.758 1.00 43.31 169 ASP A N 1
ATOM 1332 C CA . ASP A 1 169 ? -1.873 4.769 -23.120 1.00 43.31 169 ASP A CA 1
ATOM 1333 C C . ASP A 1 169 ? -2.723 5.142 -21.895 1.00 43.31 169 ASP A C 1
ATOM 1335 O O . ASP A 1 169 ? -2.322 4.745 -20.771 1.00 43.31 169 ASP A O 1
#

Secondary structure (DSSP, 8-state):
-PPPP-PPPTHHHHHHHHHHHHHHHHHHHHHHHHHHT-HHHHT-SS-------TT------SHHHHHHHHHHHHH--S-EEEEETTS-EEEEEEEEEE--SSTTT-EEEEEESSSS-SEEEEEGGGEEEEEE-S--GGG---HHHHHHHHHHHHHTT-S----PPPPP-